Protein AF-A0A972CZX7-F1 (afdb_monomer)

Radius of gyration: 15.18 Å; Cα contacts (8 Å, |Δi|>4): 19; chains: 1; bounding box: 34×24×42 Å

Structure (mmCIF, N/CA/C/O backbone):
data_AF-A0A972CZX7-F1
#
_entry.id   AF-A0A972CZX7-F1
#
loop_
_atom_site.group_PDB
_atom_site.id
_atom_site.type_symbol
_atom_site.label_atom_id
_atom_site.label_alt_id
_atom_site.label_comp_id
_atom_site.label_asym_id
_atom_site.label_entity_id
_atom_site.label_seq_id
_atom_site.pdbx_PDB_ins_code
_atom_site.Cartn_x
_atom_site.Cartn_y
_atom_site.Cartn_z
_atom_site.occupancy
_atom_site.B_iso_or_equiv
_atom_site.auth_seq_id
_atom_site.auth_comp_id
_atom_site.auth_asym_id
_atom_site.auth_atom_id
_atom_site.pdbx_PD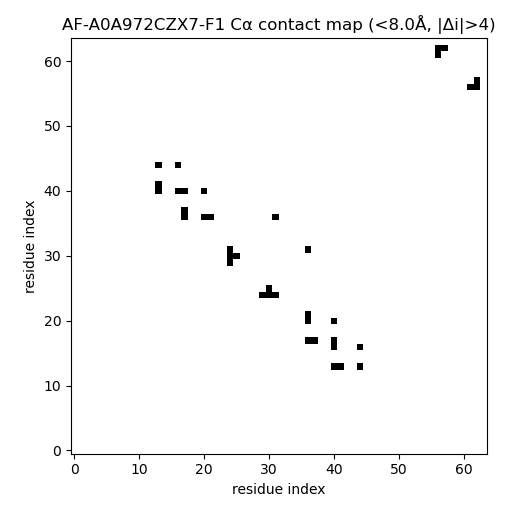B_model_num
ATOM 1 N N . MET A 1 1 ? -1.843 -5.079 -21.520 1.00 68.75 1 MET A N 1
ATOM 2 C CA . MET A 1 1 ? -1.123 -6.091 -20.706 1.00 68.75 1 MET A CA 1
ATOM 3 C C . MET A 1 1 ? -0.191 -5.463 -19.672 1.00 68.75 1 MET A C 1
ATOM 5 O O . MET A 1 1 ? -0.410 -5.714 -18.498 1.00 68.75 1 MET A O 1
ATOM 9 N N . LYS A 1 2 ? 0.798 -4.631 -20.047 1.00 75.75 2 LYS A N 1
ATOM 10 C CA . LYS A 1 2 ? 1.712 -4.001 -19.066 1.00 75.75 2 LYS A CA 1
ATOM 11 C C . LYS A 1 2 ? 1.004 -3.090 -18.045 1.00 75.75 2 LYS A C 1
ATOM 13 O O . LYS A 1 2 ? 1.286 -3.195 -16.862 1.00 75.75 2 LYS A O 1
ATOM 18 N N . GLU A 1 3 ? 0.054 -2.259 -18.472 1.00 79.44 3 GLU A N 1
ATOM 19 C CA . GLU A 1 3 ? -0.700 -1.374 -17.560 1.00 79.44 3 GLU A CA 1
ATOM 20 C C . GLU A 1 3 ? -1.585 -2.154 -16.584 1.00 79.44 3 GLU A C 1
ATOM 22 O O . GLU A 1 3 ? -1.562 -1.898 -15.386 1.00 79.44 3 GLU A O 1
ATOM 27 N N . THR A 1 4 ? -2.298 -3.169 -17.074 1.00 87.12 4 THR A N 1
ATOM 28 C CA . THR A 1 4 ? -3.105 -4.075 -16.243 1.00 87.12 4 THR A CA 1
ATOM 29 C C . THR A 1 4 ? -2.251 -4.786 -15.192 1.00 87.12 4 THR A C 1
ATOM 31 O O . THR A 1 4 ? -2.675 -4.942 -14.054 1.00 87.12 4 THR A O 1
ATOM 34 N N . PHE A 1 5 ? -1.028 -5.180 -15.557 1.00 85.69 5 PHE A N 1
ATOM 35 C CA . PHE A 1 5 ? -0.079 -5.807 -14.639 1.00 85.69 5 PHE A CA 1
ATOM 36 C C . PHE A 1 5 ? 0.406 -4.838 -13.551 1.00 85.69 5 PHE A C 1
ATOM 38 O O . PHE A 1 5 ? 0.477 -5.215 -12.385 1.00 85.69 5 PHE A O 1
ATOM 45 N N . ILE A 1 6 ? 0.677 -3.577 -13.906 1.00 87.94 6 ILE A N 1
ATOM 46 C CA . ILE A 1 6 ? 1.041 -2.535 -12.933 1.00 87.94 6 ILE A CA 1
ATOM 47 C C . ILE A 1 6 ? -0.116 -2.289 -11.958 1.00 87.94 6 ILE A C 1
ATOM 49 O O . ILE A 1 6 ? 0.104 -2.296 -10.751 1.00 87.94 6 ILE A O 1
ATOM 53 N N . LEU A 1 7 ? -1.347 -2.159 -12.463 1.00 88.19 7 LEU A N 1
ATOM 54 C CA . LEU A 1 7 ? -2.544 -2.005 -11.628 1.00 88.19 7 LEU A CA 1
ATOM 55 C C . LEU A 1 7 ? -2.754 -3.198 -10.684 1.00 88.19 7 LEU A C 1
ATOM 57 O O . LEU A 1 7 ? -3.169 -3.023 -9.541 1.00 88.19 7 LEU A O 1
ATOM 61 N N . PHE A 1 8 ? -2.440 -4.411 -11.142 1.00 90.75 8 PHE A N 1
ATOM 62 C CA . PHE A 1 8 ? -2.528 -5.616 -10.323 1.00 90.75 8 PHE A CA 1
ATOM 63 C C . PHE A 1 8 ? -1.492 -5.627 -9.191 1.00 90.75 8 PHE A C 1
ATOM 65 O O . PHE A 1 8 ? -1.843 -5.892 -8.042 1.00 90.75 8 PHE A O 1
ATOM 72 N N . ILE A 1 9 ? -0.232 -5.285 -9.485 1.00 90.00 9 ILE A N 1
ATOM 73 C CA . ILE A 1 9 ? 0.810 -5.151 -8.455 1.00 90.00 9 ILE A CA 1
ATOM 74 C C . ILE A 1 9 ? 0.433 -4.064 -7.449 1.00 90.00 9 ILE A C 1
ATOM 76 O O . ILE A 1 9 ? 0.556 -4.275 -6.246 1.00 90.00 9 ILE A O 1
ATOM 80 N N . ASP A 1 10 ? -0.065 -2.927 -7.928 1.00 89.50 10 ASP A N 1
ATOM 81 C CA . ASP A 1 10 ? -0.511 -1.828 -7.079 1.00 89.50 10 ASP A CA 1
ATOM 82 C C . ASP A 1 10 ? -1.599 -2.262 -6.097 1.00 89.50 10 ASP A C 1
ATOM 84 O O . ASP A 1 10 ? -1.506 -1.963 -4.906 1.00 89.50 10 ASP A O 1
ATOM 88 N N . ALA A 1 11 ? -2.595 -3.007 -6.583 1.00 91.50 11 ALA A N 1
ATOM 89 C CA . ALA A 1 11 ? -3.661 -3.550 -5.751 1.00 91.50 11 ALA A CA 1
ATOM 90 C C . ALA A 1 11 ? -3.112 -4.510 -4.684 1.00 91.50 11 ALA A C 1
ATOM 92 O O . ALA A 1 11 ? -3.469 -4.383 -3.516 1.00 91.50 11 ALA A O 1
ATOM 93 N N . ILE A 1 12 ? -2.195 -5.414 -5.052 1.00 94.94 12 ILE A N 1
ATOM 94 C CA . ILE A 1 12 ? -1.558 -6.340 -4.101 1.00 94.94 12 ILE A CA 1
ATOM 95 C C . ILE A 1 12 ? -0.793 -5.576 -3.020 1.00 94.94 12 ILE A C 1
ATOM 97 O O . ILE A 1 12 ? -0.973 -5.839 -1.831 1.00 94.94 12 ILE A O 1
ATOM 101 N N . VAL A 1 13 ? 0.057 -4.627 -3.416 1.00 93.75 13 VAL A N 1
ATOM 102 C CA . VAL A 1 13 ? 0.869 -3.843 -2.477 1.00 93.75 13 VAL A CA 1
ATOM 103 C C . VAL A 1 13 ? -0.032 -3.049 -1.535 1.00 93.75 13 VAL A C 1
ATOM 105 O O . VAL A 1 13 ? 0.195 -3.055 -0.326 1.00 93.75 13 VAL A O 1
ATOM 108 N N . TYR A 1 14 ? -1.088 -2.425 -2.061 1.00 93.38 14 TYR A N 1
ATOM 109 C CA . TYR A 1 14 ? -2.081 -1.734 -1.247 1.00 93.38 14 TYR A CA 1
ATOM 110 C C . TYR A 1 14 ? -2.734 -2.670 -0.221 1.00 93.38 14 TYR A C 1
ATOM 112 O O . TYR A 1 14 ? -2.770 -2.340 0.965 1.00 93.38 14 TYR A O 1
ATOM 120 N N . THR A 1 15 ? -3.195 -3.854 -0.642 1.00 95.25 15 THR A N 1
ATOM 121 C CA . THR A 1 15 ? -3.812 -4.839 0.258 1.00 95.25 15 THR A CA 1
ATOM 122 C C . THR A 1 15 ? -2.851 -5.286 1.355 1.00 95.25 15 THR A C 1
ATOM 124 O O . THR A 1 15 ? -3.251 -5.345 2.513 1.00 95.25 15 THR A O 1
ATOM 127 N N . ILE A 1 16 ? -1.578 -5.539 1.033 1.00 96.12 16 ILE A N 1
ATOM 128 C CA . ILE A 1 16 ? -0.565 -5.917 2.030 1.00 96.12 16 ILE A CA 1
ATOM 129 C C . ILE A 1 16 ? -0.406 -4.818 3.088 1.00 96.12 16 ILE A C 1
ATOM 131 O O . ILE A 1 16 ? -0.439 -5.110 4.284 1.00 96.12 16 ILE A O 1
ATOM 135 N N . ILE A 1 17 ? -0.270 -3.555 2.668 1.00 95.25 17 ILE A N 1
ATOM 136 C CA . ILE A 1 17 ? -0.120 -2.421 3.594 1.00 95.25 17 ILE A CA 1
ATOM 137 C C . ILE A 1 17 ? -1.385 -2.261 4.445 1.00 95.25 17 ILE A C 1
ATOM 139 O O . ILE A 1 17 ? -1.284 -2.056 5.654 1.00 95.25 17 ILE A O 1
ATOM 143 N N . PHE A 1 18 ? -2.568 -2.392 3.838 1.00 96.06 18 PHE A N 1
ATOM 144 C CA . PHE A 1 18 ? -3.846 -2.314 4.541 1.00 96.06 18 PHE A CA 1
ATOM 145 C C . PHE A 1 18 ? -3.960 -3.389 5.627 1.00 96.06 18 PHE A C 1
ATOM 147 O O . PHE A 1 18 ? -4.200 -3.069 6.788 1.00 96.06 18 PHE A O 1
ATOM 154 N N . THR A 1 19 ? -3.724 -4.655 5.272 1.00 96.38 19 THR A N 1
ATOM 155 C CA . THR A 1 19 ? -3.800 -5.782 6.209 1.00 96.38 19 THR A CA 1
ATOM 156 C C . THR A 1 19 ? -2.777 -5.663 7.336 1.00 96.38 19 THR A C 1
ATOM 158 O O . THR A 1 19 ? -3.079 -6.000 8.479 1.00 96.38 19 THR A O 1
ATOM 161 N N . LEU A 1 20 ? -1.564 -5.183 7.049 1.00 96.06 20 LEU A N 1
ATOM 162 C CA . LEU A 1 20 ? -0.568 -4.933 8.091 1.00 96.06 20 LEU A CA 1
ATOM 163 C C . LEU A 1 20 ? -1.024 -3.828 9.045 1.00 96.06 20 LEU A C 1
ATOM 165 O O . LEU A 1 20 ? -0.925 -4.004 10.257 1.00 96.06 20 LEU A O 1
ATOM 169 N N . ALA A 1 21 ? -1.557 -2.723 8.520 1.00 93.25 21 ALA A N 1
ATOM 170 C CA . ALA A 1 21 ? -2.048 -1.619 9.338 1.00 93.25 21 ALA A CA 1
ATOM 171 C C . ALA A 1 21 ? -3.188 -2.064 10.264 1.00 93.25 21 ALA A C 1
ATOM 173 O O . ALA A 1 21 ? -3.125 -1.803 11.465 1.00 93.25 21 ALA A O 1
ATOM 174 N N . THR A 1 22 ? -4.185 -2.791 9.746 1.00 95.88 22 THR A N 1
ATOM 175 C CA . THR A 1 22 ? -5.283 -3.305 10.578 1.00 95.88 22 THR A CA 1
ATOM 176 C C . THR A 1 22 ? -4.771 -4.276 11.636 1.00 95.88 22 THR A C 1
ATOM 178 O O . THR A 1 22 ? -5.114 -4.121 12.803 1.00 95.88 22 THR A O 1
ATOM 181 N N . LYS A 1 23 ? -3.882 -5.214 11.278 1.00 95.94 23 LYS A N 1
ATOM 182 C CA . LYS A 1 23 ? -3.319 -6.168 12.246 1.00 95.94 23 LYS A CA 1
ATOM 183 C C . LYS A 1 23 ? -2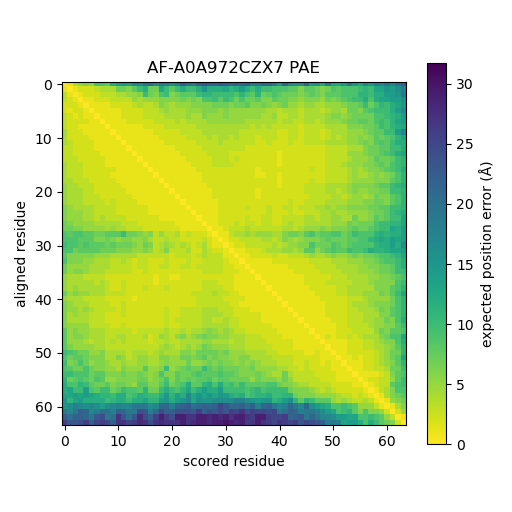.490 -5.504 13.337 1.00 95.94 23 LYS A C 1
ATOM 185 O O . LYS A 1 23 ? -2.537 -5.954 14.477 1.00 95.94 23 LYS A O 1
ATOM 190 N N . ILE A 1 24 ? -1.726 -4.462 13.013 1.00 94.88 24 ILE A N 1
ATOM 191 C CA . ILE A 1 24 ? -0.967 -3.703 14.013 1.00 94.88 24 ILE A CA 1
ATOM 192 C C . ILE A 1 24 ? -1.931 -3.026 14.988 1.00 94.88 24 ILE A C 1
ATOM 194 O O . ILE A 1 24 ? -1.753 -3.141 16.197 1.00 94.88 24 ILE A O 1
ATOM 198 N N . LEU A 1 25 ? -2.966 -2.357 14.479 1.00 94.19 25 LEU A N 1
ATOM 199 C CA . LEU A 1 25 ? -3.938 -1.667 15.324 1.00 94.19 25 LEU A CA 1
ATOM 200 C C . LEU A 1 25 ? -4.746 -2.646 16.196 1.00 94.19 25 LEU A C 1
ATOM 202 O O . LEU A 1 25 ? -4.921 -2.392 17.387 1.00 94.19 25 LEU A O 1
ATOM 206 N N . GLU A 1 26 ? -5.158 -3.791 15.641 1.00 94.69 26 GLU A N 1
ATOM 207 C CA . GLU A 1 26 ? -5.806 -4.882 16.385 1.00 94.69 26 GLU A CA 1
ATOM 208 C C . GLU A 1 26 ? -4.886 -5.452 17.469 1.00 94.69 26 GLU A C 1
ATOM 210 O O . GLU A 1 26 ? -5.308 -5.639 18.610 1.00 94.69 26 GLU A O 1
ATOM 215 N N . HIS A 1 27 ? -3.614 -5.697 17.140 1.00 95.81 27 HIS A N 1
ATOM 216 C CA . HIS A 1 27 ? -2.629 -6.206 18.094 1.00 95.81 27 HIS A CA 1
ATOM 217 C C . HIS A 1 27 ? -2.411 -5.237 19.263 1.00 95.81 27 HIS A C 1
ATOM 219 O O . HIS A 1 27 ? -2.265 -5.665 20.407 1.00 95.81 27 HIS A O 1
ATOM 225 N N . LEU A 1 28 ? -2.447 -3.933 18.986 1.00 95.75 28 LEU A N 1
ATOM 226 C CA . LEU A 1 28 ? -2.348 -2.875 19.989 1.00 95.75 28 LEU A CA 1
ATOM 227 C C . LEU A 1 28 ? -3.667 -2.614 20.738 1.00 95.75 28 LEU A C 1
ATOM 229 O O . LEU A 1 28 ? -3.683 -1.771 21.632 1.00 95.75 28 LEU A O 1
ATOM 233 N N . LYS A 1 29 ? -4.753 -3.334 20.409 1.00 92.38 29 LYS A N 1
ATOM 234 C CA . LYS A 1 29 ? -6.105 -3.145 20.967 1.00 92.38 29 LYS A CA 1
ATOM 235 C C . LYS A 1 29 ? -6.596 -1.697 20.866 1.00 92.38 29 LYS A C 1
ATOM 237 O O . LYS A 1 29 ? -7.257 -1.193 21.771 1.00 92.38 29 LYS A O 1
ATOM 242 N N . ILE A 1 30 ? -6.234 -1.018 19.783 1.00 91.31 30 ILE A N 1
ATOM 243 C CA . ILE A 1 30 ? -6.708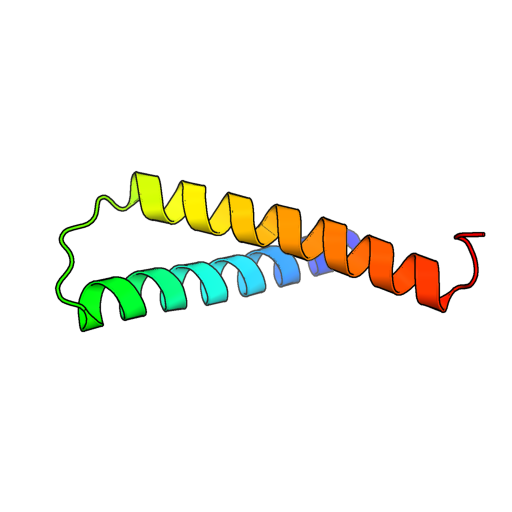 0.334 19.502 1.00 91.31 30 ILE A CA 1
ATOM 244 C C . ILE A 1 30 ? -8.082 0.198 18.851 1.00 91.31 30 ILE A C 1
ATOM 246 O O . ILE A 1 30 ? -8.221 -0.532 17.875 1.00 91.31 30 ILE A O 1
ATOM 250 N N . ASP A 1 31 ? -9.088 0.908 19.353 1.00 89.81 31 ASP A N 1
ATOM 251 C CA . ASP A 1 31 ? -10.351 1.046 18.631 1.00 89.81 31 ASP A CA 1
ATOM 252 C C . ASP A 1 31 ? -10.137 1.984 17.440 1.00 89.81 31 ASP A C 1
ATOM 254 O O . ASP A 1 31 ? -9.738 3.141 17.600 1.00 89.81 31 ASP A O 1
ATOM 258 N N . PHE A 1 32 ? -10.379 1.492 16.225 1.00 87.06 32 PHE A N 1
ATOM 259 C CA . PHE A 1 32 ? -10.203 2.278 15.009 1.00 87.06 32 PHE A CA 1
ATOM 260 C C . PHE A 1 32 ? -11.386 2.146 14.059 1.00 87.06 32 PHE A C 1
ATOM 262 O O . PHE A 1 32 ? -12.035 1.109 13.939 1.00 87.06 32 PHE A O 1
ATOM 269 N N . ASN A 1 33 ? -11.632 3.225 13.321 1.00 93.12 33 ASN A N 1
ATOM 270 C CA . ASN A 1 33 ? -12.577 3.225 12.218 1.00 93.12 33 ASN A CA 1
ATOM 271 C C . ASN A 1 33 ? -11.843 2.850 10.922 1.00 93.12 33 ASN A C 1
ATOM 273 O O . ASN A 1 33 ? -10.863 3.497 10.542 1.00 93.12 33 ASN A O 1
ATOM 277 N N . TYR A 1 34 ? -12.349 1.832 10.222 1.00 91.38 34 TYR A N 1
ATOM 278 C CA . TYR A 1 34 ? -11.796 1.344 8.956 1.00 91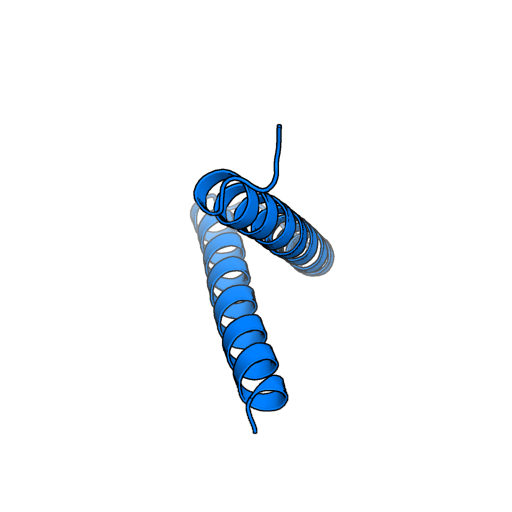.38 34 TYR A CA 1
ATOM 279 C C . TYR A 1 34 ? -11.644 2.432 7.888 1.00 91.38 34 TYR A C 1
ATOM 281 O O . TYR A 1 34 ? -10.705 2.368 7.100 1.00 91.38 34 TYR A O 1
ATOM 289 N N . ILE A 1 35 ? -12.499 3.459 7.883 1.00 94.38 35 ILE A N 1
ATOM 290 C CA . ILE A 1 35 ? -12.390 4.589 6.950 1.00 94.38 35 ILE A CA 1
ATOM 291 C C . ILE A 1 35 ? -11.042 5.299 7.120 1.00 94.38 35 ILE A C 1
ATOM 293 O O . ILE A 1 35 ? -10.361 5.582 6.134 1.00 94.38 35 ILE A O 1
ATOM 297 N N . TYR A 1 36 ? -10.615 5.545 8.360 1.00 93.62 36 TYR A N 1
ATOM 298 C CA . TYR A 1 36 ? -9.333 6.200 8.616 1.00 93.62 36 TYR A CA 1
ATOM 299 C C . TYR A 1 36 ? -8.154 5.308 8.244 1.00 93.62 36 TYR A C 1
ATOM 301 O O . TYR A 1 36 ? -7.165 5.813 7.719 1.00 93.62 36 TYR A O 1
ATOM 309 N N . VAL A 1 37 ? -8.271 3.990 8.436 1.00 94.56 37 VAL A N 1
ATOM 310 C CA . VAL A 1 37 ? -7.230 3.042 8.014 1.00 94.56 37 VAL A CA 1
ATOM 311 C C . VAL A 1 37 ? -7.098 3.029 6.493 1.00 94.56 37 VAL A C 1
ATOM 313 O O . VAL A 1 37 ? -5.987 3.130 5.988 1.00 94.56 37 VAL A O 1
ATOM 316 N N . ILE A 1 38 ? -8.213 3.012 5.756 1.00 94.31 38 ILE A N 1
ATOM 317 C CA . ILE A 1 38 ? -8.224 3.092 4.287 1.00 94.31 38 ILE A CA 1
ATOM 318 C C . ILE A 1 38 ? -7.519 4.365 3.803 1.00 94.31 38 ILE A C 1
ATOM 320 O O . ILE A 1 38 ? -6.649 4.292 2.931 1.00 94.31 38 ILE A O 1
ATOM 324 N N . ILE A 1 39 ? -7.867 5.523 4.378 1.00 94.25 39 ILE A N 1
ATOM 325 C CA . ILE A 1 39 ? -7.254 6.814 4.033 1.00 94.25 39 ILE A CA 1
ATOM 326 C C . ILE A 1 39 ? -5.755 6.794 4.349 1.00 94.25 39 ILE A C 1
ATOM 328 O O . ILE A 1 39 ? -4.939 7.173 3.510 1.00 94.25 39 ILE A O 1
ATOM 332 N N . PHE A 1 40 ? -5.377 6.308 5.529 1.00 92.38 40 PHE A N 1
ATOM 333 C CA . PHE A 1 40 ? -3.984 6.212 5.952 1.00 92.38 40 PHE A CA 1
ATOM 334 C C . PHE A 1 40 ? -3.156 5.300 5.034 1.00 92.38 40 PHE A C 1
ATOM 336 O O . PHE A 1 40 ? -2.072 5.684 4.592 1.00 92.38 40 PHE A O 1
ATOM 343 N N . THR A 1 41 ? -3.683 4.129 4.669 1.00 95.19 41 THR A N 1
ATOM 344 C CA . THR A 1 41 ? -3.045 3.216 3.713 1.00 95.19 41 THR A CA 1
ATOM 345 C C . THR A 1 41 ? -2.875 3.871 2.341 1.00 95.19 41 THR A C 1
ATOM 347 O O . THR A 1 41 ? -1.805 3.750 1.746 1.00 95.19 41 THR A O 1
ATOM 350 N N . LEU A 1 42 ? -3.884 4.598 1.839 1.00 94.06 42 LEU A N 1
ATOM 351 C CA . LEU A 1 42 ? -3.788 5.321 0.563 1.00 94.06 42 LEU A CA 1
ATOM 352 C C . LEU A 1 42 ? -2.683 6.381 0.594 1.00 94.06 42 LEU A C 1
ATOM 354 O O . LEU A 1 42 ? -1.902 6.477 -0.353 1.00 94.06 42 LEU A O 1
ATOM 358 N N . ILE A 1 43 ? -2.580 7.135 1.692 1.00 94.06 43 ILE A N 1
ATOM 359 C CA . ILE A 1 43 ? -1.523 8.132 1.889 1.00 94.06 43 ILE A CA 1
ATOM 360 C C . ILE A 1 43 ? -0.150 7.455 1.818 1.00 94.06 43 ILE A C 1
ATOM 362 O O . ILE A 1 43 ? 0.676 7.848 0.993 1.00 94.06 43 ILE A O 1
ATOM 366 N N . ILE A 1 44 ? 0.084 6.402 2.611 1.00 93.06 44 ILE A N 1
ATOM 367 C CA . ILE A 1 44 ? 1.357 5.659 2.600 1.00 93.06 44 ILE A CA 1
ATOM 368 C C . ILE A 1 44 ? 1.679 5.142 1.200 1.00 93.06 44 ILE A C 1
ATOM 370 O O . ILE A 1 44 ? 2.808 5.288 0.732 1.00 93.06 44 ILE A O 1
ATOM 374 N N . PHE A 1 45 ? 0.696 4.560 0.519 1.00 93.62 45 PHE A N 1
ATOM 375 C CA . PHE A 1 45 ? 0.879 3.999 -0.811 1.00 93.62 45 PHE A CA 1
ATOM 376 C C . PHE A 1 45 ? 1.311 5.063 -1.835 1.00 93.62 45 PHE A C 1
ATOM 378 O O . PHE A 1 45 ? 2.284 4.865 -2.569 1.00 93.62 45 PHE A O 1
ATOM 385 N N . VAL A 1 46 ? 0.647 6.224 -1.848 1.00 93.25 46 VAL A N 1
ATOM 386 C CA . VAL A 1 46 ? 0.988 7.344 -2.741 1.00 93.25 46 VAL A CA 1
ATOM 387 C C . VAL A 1 46 ? 2.373 7.910 -2.420 1.00 93.25 46 VAL A C 1
ATOM 389 O O . VAL A 1 46 ? 3.189 8.085 -3.329 1.00 93.25 46 VAL A O 1
ATOM 392 N N . PHE A 1 47 ? 2.680 8.153 -1.142 1.00 92.62 47 PHE A N 1
ATOM 393 C CA . PHE A 1 47 ? 3.999 8.642 -0.728 1.00 92.62 47 PHE A CA 1
ATOM 394 C C . PHE A 1 47 ? 5.114 7.646 -1.060 1.00 92.62 47 PHE A C 1
ATOM 396 O O . PHE A 1 47 ? 6.164 8.049 -1.566 1.00 92.62 47 PHE A O 1
ATOM 403 N N . GLY A 1 48 ? 4.875 6.351 -0.846 1.00 90.81 48 GLY A N 1
ATOM 404 C CA . GLY A 1 48 ? 5.798 5.278 -1.201 1.00 90.81 48 GLY A CA 1
ATOM 405 C C . GLY A 1 48 ? 6.132 5.293 -2.690 1.00 90.81 48 GLY A C 1
ATOM 406 O O . GLY A 1 48 ? 7.306 5.302 -3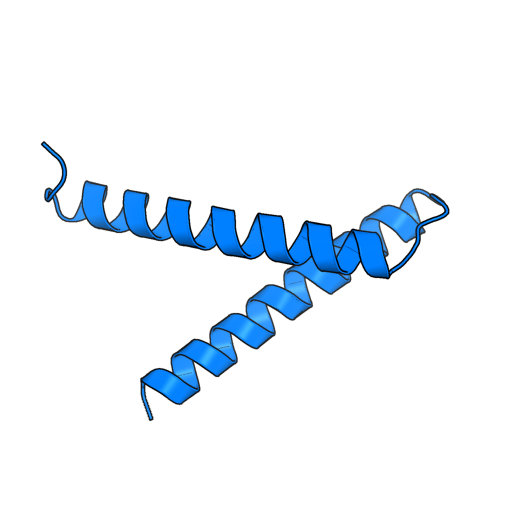.054 1.00 90.81 48 GLY A O 1
ATOM 407 N N . LYS A 1 49 ? 5.121 5.413 -3.559 1.00 89.94 49 LYS A N 1
ATOM 408 C CA . LYS A 1 49 ? 5.327 5.540 -5.010 1.00 89.94 49 LYS A CA 1
ATOM 409 C C . LYS A 1 49 ? 6.119 6.779 -5.407 1.00 89.94 49 LYS A C 1
ATOM 411 O O . LYS A 1 49 ? 7.018 6.682 -6.242 1.00 89.94 49 LYS A O 1
ATOM 416 N N . LEU A 1 50 ? 5.794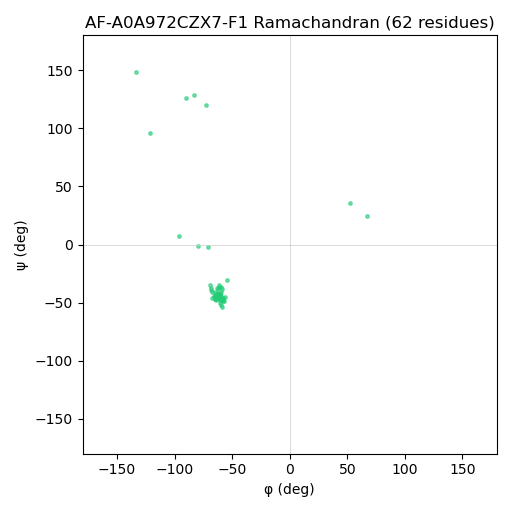 7.938 -4.835 1.00 89.69 50 LEU A N 1
ATOM 417 C CA . LEU A 1 50 ? 6.512 9.185 -5.114 1.00 89.69 50 LEU A CA 1
ATOM 418 C C . LEU A 1 50 ? 7.984 9.085 -4.693 1.00 89.69 50 LEU A C 1
ATOM 420 O O . LEU A 1 50 ? 8.866 9.498 -5.447 1.00 89.69 50 LEU A O 1
ATOM 424 N N . SER A 1 51 ? 8.249 8.499 -3.524 1.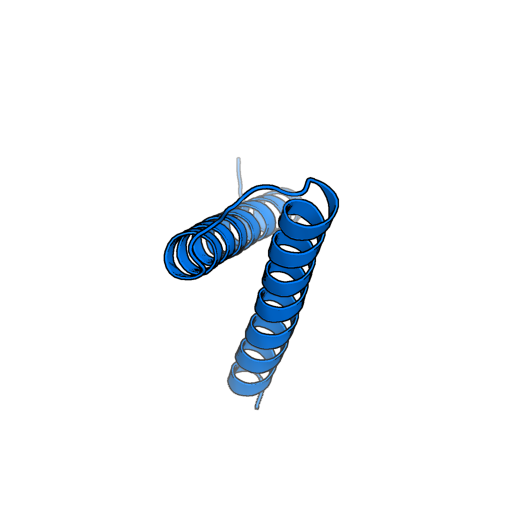00 88.88 51 SER A N 1
ATOM 425 C CA . SER A 1 51 ? 9.602 8.264 -3.015 1.00 88.88 51 SER A CA 1
ATOM 426 C C . SER A 1 51 ? 10.379 7.279 -3.892 1.00 88.88 51 SER A C 1
ATOM 428 O O . SER A 1 51 ? 11.495 7.579 -4.315 1.00 88.88 51 SER A O 1
ATOM 430 N N . LEU A 1 52 ? 9.764 6.150 -4.264 1.00 87.44 52 LEU A N 1
ATOM 431 C CA . LEU A 1 52 ? 10.379 5.135 -5.121 1.00 87.44 52 LEU A CA 1
ATOM 432 C C . LEU A 1 52 ? 10.725 5.703 -6.501 1.00 87.44 52 LEU A C 1
ATOM 434 O O . LEU A 1 52 ? 11.822 5.497 -7.010 1.00 87.44 52 LEU A O 1
ATOM 438 N N . ARG A 1 53 ? 9.809 6.487 -7.082 1.00 85.69 53 ARG A N 1
ATOM 439 C CA . ARG A 1 53 ? 10.036 7.194 -8.343 1.00 85.69 53 ARG A CA 1
ATOM 440 C C . ARG A 1 53 ? 11.229 8.146 -8.230 1.00 85.69 53 ARG A C 1
ATOM 442 O O . ARG A 1 53 ? 12.101 8.109 -9.090 1.00 85.69 53 ARG A O 1
ATOM 449 N N . ARG A 1 54 ? 11.303 8.967 -7.173 1.00 84.81 54 ARG A N 1
ATOM 450 C CA . ARG A 1 54 ? 12.454 9.860 -6.928 1.00 84.81 54 ARG A CA 1
ATOM 451 C C . ARG A 1 54 ? 13.763 9.085 -6.772 1.00 84.81 54 ARG A C 1
ATOM 453 O O . ARG A 1 54 ? 14.778 9.514 -7.306 1.00 84.81 54 ARG A O 1
ATOM 460 N N . PHE A 1 55 ? 13.739 7.951 -6.079 1.00 87.25 55 PHE A N 1
AT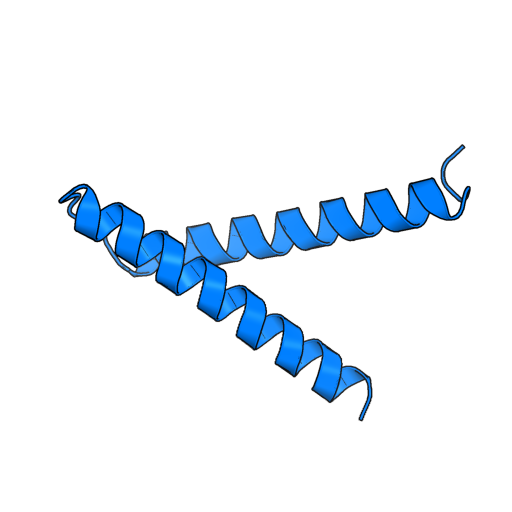OM 461 C CA . PHE A 1 55 ? 14.910 7.095 -5.906 1.00 87.25 55 PHE A CA 1
ATOM 462 C C . PHE A 1 55 ? 15.404 6.517 -7.238 1.00 87.25 55 PHE A C 1
ATOM 464 O O . PHE A 1 55 ? 16.591 6.614 -7.535 1.00 87.25 55 PHE A O 1
ATOM 471 N N . ILE A 1 56 ? 14.494 6.007 -8.074 1.00 86.38 56 ILE A N 1
ATOM 472 C CA . ILE A 1 56 ? 14.824 5.513 -9.420 1.00 86.38 56 ILE A CA 1
ATOM 473 C C . ILE A 1 56 ? 15.421 6.638 -10.275 1.00 86.38 56 ILE A C 1
ATOM 475 O O . ILE A 1 56 ? 16.481 6.451 -10.859 1.00 86.38 56 ILE A O 1
ATOM 479 N N . TYR A 1 57 ? 14.812 7.830 -10.291 1.00 84.81 57 TYR A N 1
ATOM 480 C CA . TYR A 1 57 ? 15.353 8.976 -11.036 1.00 84.81 57 TYR A CA 1
ATOM 481 C C . TYR A 1 57 ? 16.739 9.418 -10.555 1.00 84.81 57 TYR A C 1
ATOM 483 O O . TYR A 1 57 ? 17.566 9.829 -11.368 1.00 84.81 57 TYR A O 1
ATOM 491 N N . LYS A 1 58 ? 16.998 9.320 -9.247 1.00 82.12 58 LYS A N 1
ATOM 492 C CA . LYS A 1 58 ? 18.308 9.617 -8.666 1.00 82.12 58 LYS A CA 1
ATOM 493 C C . LYS A 1 58 ? 19.359 8.582 -9.076 1.00 82.12 58 LYS A C 1
ATOM 495 O O . LYS A 1 58 ? 20.487 8.960 -9.365 1.00 82.12 58 LYS A O 1
ATOM 500 N N . ILE A 1 59 ? 18.996 7.298 -9.138 1.00 80.88 59 ILE A N 1
ATOM 501 C CA . ILE A 1 59 ? 19.883 6.226 -9.628 1.00 80.88 59 ILE A CA 1
ATOM 502 C C . ILE A 1 59 ? 20.150 6.366 -11.130 1.00 80.88 59 ILE A C 1
ATOM 504 O O . ILE A 1 59 ? 21.269 6.139 -11.573 1.00 80.88 59 ILE A O 1
ATOM 508 N N . GLU A 1 60 ? 19.148 6.772 -11.911 1.00 80.06 60 GLU A N 1
ATOM 509 C CA . GLU A 1 60 ? 19.294 7.028 -13.350 1.00 80.06 60 GLU A CA 1
ATOM 510 C C . GLU A 1 60 ? 20.120 8.288 -13.676 1.00 80.06 60 GLU A C 1
ATOM 512 O O . GLU A 1 60 ? 20.323 8.578 -14.853 1.00 80.06 60 GLU A O 1
ATOM 517 N N . GLY A 1 61 ? 20.583 9.050 -12.675 1.00 66.69 61 GLY A N 1
ATOM 518 C CA . GLY A 1 61 ? 21.383 10.261 -12.889 1.00 66.69 61 GLY A CA 1
ATOM 519 C C . GLY A 1 61 ? 20.617 11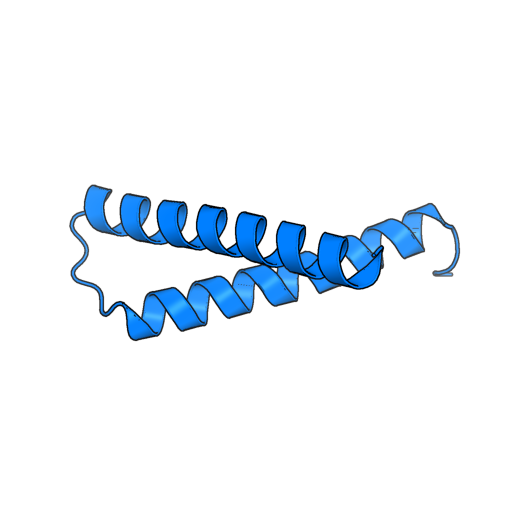.404 -13.565 1.00 66.69 61 GLY A C 1
ATOM 520 O O . GLY A 1 61 ? 21.224 12.243 -14.214 1.00 66.69 61 GLY A O 1
ATOM 521 N N . LYS A 1 62 ? 19.280 11.432 -13.455 1.00 60.09 62 LYS A N 1
ATOM 522 C CA . LYS A 1 62 ? 18.411 12.473 -14.050 1.00 60.09 62 LYS A CA 1
ATOM 523 C C . LYS A 1 62 ? 18.028 13.593 -13.078 1.00 60.09 62 LYS A C 1
ATOM 525 O O . LYS A 1 62 ? 17.159 14.404 -13.393 1.00 60.09 62 LYS A O 1
ATOM 530 N N . ILE A 1 63 ? 18.610 13.598 -11.884 1.00 56.69 63 ILE A N 1
ATOM 531 C CA . ILE A 1 63 ? 18.449 14.660 -10.891 1.00 56.69 63 ILE A CA 1
ATOM 532 C C . ILE A 1 63 ? 19.858 15.181 -10.609 1.00 56.69 63 ILE A C 1
ATOM 534 O O . ILE A 1 63 ? 20.577 14.554 -9.830 1.00 56.69 63 ILE A O 1
ATOM 538 N N . ASP A 1 64 ? 20.225 16.262 -11.299 1.00 53.25 64 ASP A N 1
ATOM 539 C CA . ASP A 1 64 ? 21.338 17.147 -10.925 1.00 53.25 64 ASP A CA 1
ATOM 540 C C . ASP A 1 64 ? 20.960 17.970 -9.681 1.00 53.25 64 ASP A C 1
ATOM 542 O O . ASP A 1 64 ? 19.800 18.453 -9.617 1.00 53.25 64 ASP A O 1
#

Solvent-accessible surface area (backbone atoms only — not comparable to full-atom values): 3683 Å² total; per-residue (Å²): 108,73,66,61,49,51,54,50,52,49,50,50,53,49,50,53,51,42,54,50,50,52,51,52,37,56,74,68,69,53,91,75,59,66,70,59,50,53,54,51,39,49,50,53,52,53,51,50,51,54,50,51,51,52,50,52,39,50,73,70,65,75,62,131

pLDDT: mean 88.63, std 9.37, range [53.25, 96.38]

Mean predicted aligned error: 5.42 Å

Sequence (64 aa):
MKETFILFIDAIVYTIIFTLATKILEHLKIDFNYIYVIIFTLIIFVFGKLSLRRFIYKIEGKID

Foldseek 3Di:
DVVVVVVVVLVVQLVVLLVVQVVVCVVVVHDDDSVVSNVVSVVCSVVVVVVVVVVVCVVVVVPD

Secondary structure (DSSP, 8-state):
-HHHHHHHHHHHHHHHHHHHHHHHHHHTT----HHHHHHHHHHHHHHHHHHHHHHHHHHTT---

Nearest PDB structures (foldseek):
  4ndy-assembly1_I  TM=7.050E-01  e=9.899E-01  Homo sapiens
  1knz-assembly2_C  TM=8.897E-01  e=2.377E+00  Simian rotavirus A/SA11
  4drb-assembly2_E  TM=6.866E-01  e=1.586E+00  Homo sapiens
  4ne1-assembly1_K  TM=6.433E-01  e=2.542E+00  Homo sapiens